Protein AF-A0A087TCH3-F1 (afdb_monomer_lite)

Sequence (150 aa):
MQTAWNYMNDSLRTEVFVRYDPETIACGCIYLSARLLQIPLPNKPAWYLVFGVAEQDIHEISHIILSLYTRRKPDPEKLEKIVEELRKTHQEAKLKAKGISAINNLTSLSPASQPCSPSNGTKASPTDSKKEKSDIKHNNISPKFKELNH

Organism: Stegodyphus mimosarum (NCBI:txid407821)

Secondary structure (DSSP, 8-state):
-HHHHHHHHHHTTSSGGGTS-HHHHHHHHHHHHHHHTTPPPPBTTBGGGGGT--HHHHHHHHHHHHHHHHSPPP-HHHHHHHHHHHHHHHHHHHHHTTT---------------------------------------------------

InterPro domains:
  I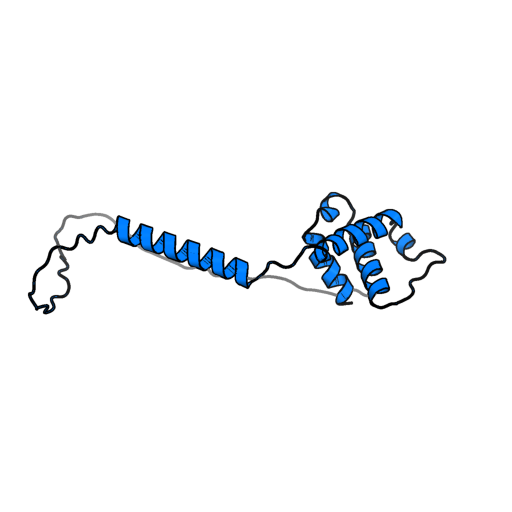PR004367 Cyclin, C-terminal domain [PF02984] (6-86)
  IPR013763 Cyclin-like domain [SM00385] (1-67)
  IPR036915 Cyclin-like superfamily [SSF47954] (1-81)
  IPR043198 Cyclin/Cyclin-like subunit Ssn8 [PTHR10026] (1-134)

Foldseek 3Di:
DVQLVVLVVLLVVDCCVVPDDVLLLSLLSVVLVCVVVVPDADVVVGPSVVVVYDPVSSVVSNVRSVVVVVDDDDDVVVVVVVVVVVVVVVVVVVVVVVDPDDDDDDDDDDDDDDDDDDDDDDDDDDDDDDDDDDDDDDDDDDDDDDDDDD

pLDDT: mean 75.53, std 26.3, range [28.72, 98.5]

Radius of gyration: 34.58 Å; chains: 1; bounding box: 70×75×76 Å

Structure (mmCIF, N/CA/C/O backbone):
data_AF-A0A087TCH3-F1
#
_entry.id   AF-A0A087TCH3-F1
#
loop_
_atom_site.group_PDB
_atom_site.id
_atom_site.type_symbol
_atom_site.label_atom_id
_atom_site.label_alt_id
_atom_site.label_comp_id
_atom_site.label_asym_id
_atom_site.label_entity_id
_atom_site.label_seq_id
_atom_site.pdbx_PDB_ins_code
_atom_site.Cartn_x
_atom_site.Cartn_y
_atom_site.Cartn_z
_atom_site.occupancy
_atom_site.B_iso_or_equiv
_atom_site.auth_seq_id
_atom_site.auth_comp_id
_atom_site.auth_asym_id
_atom_site.auth_atom_id
_atom_site.pdbx_PDB_model_num
ATOM 1 N N . MET A 1 1 ? 14.653 -3.847 4.586 1.00 60.28 1 MET A N 1
ATOM 2 C CA . MET A 1 1 ? 13.861 -5.086 4.415 1.00 60.28 1 MET A CA 1
ATOM 3 C C . MET A 1 1 ? 12.561 -5.071 5.213 1.00 60.28 1 MET A C 1
ATOM 5 O O . MET A 1 1 ? 11.521 -5.041 4.572 1.00 60.28 1 MET A O 1
ATOM 9 N N . GLN A 1 2 ? 12.579 -5.027 6.554 1.00 91.69 2 GLN A N 1
ATOM 10 C CA . GLN A 1 2 ? 11.370 -5.217 7.383 1.00 91.69 2 GLN A CA 1
ATOM 11 C C . GLN A 1 2 ? 10.139 -4.376 6.979 1.00 91.69 2 GLN A C 1
ATOM 13 O O . GLN A 1 2 ? 9.034 -4.902 6.939 1.00 91.69 2 GLN A O 1
ATOM 18 N N . THR A 1 3 ? 10.315 -3.099 6.625 1.00 94.44 3 THR A N 1
ATOM 19 C CA . THR A 1 3 ? 9.215 -2.199 6.227 1.00 94.44 3 THR A CA 1
ATOM 20 C C . THR A 1 3 ? 8.393 -2.722 5.042 1.00 94.44 3 THR A C 1
ATOM 22 O O . THR A 1 3 ? 7.167 -2.692 5.094 1.00 94.44 3 THR A O 1
ATOM 25 N N . ALA A 1 4 ? 9.050 -3.260 4.008 1.00 96.31 4 ALA A N 1
ATOM 26 C CA . ALA A 1 4 ? 8.364 -3.760 2.813 1.00 96.31 4 ALA A CA 1
ATOM 27 C C . ALA A 1 4 ? 7.561 -5.022 3.125 1.00 96.31 4 ALA A C 1
ATOM 29 O O . ALA A 1 4 ? 6.446 -5.185 2.639 1.00 96.31 4 ALA A O 1
ATOM 30 N N . TRP A 1 5 ? 8.099 -5.873 4.003 1.00 97.00 5 TRP A N 1
ATOM 31 C CA . TRP A 1 5 ? 7.380 -7.031 4.518 1.00 97.00 5 TRP A CA 1
ATOM 32 C C . TRP A 1 5 ? 6.151 -6.625 5.337 1.00 97.00 5 TRP A C 1
ATOM 34 O O . TRP A 1 5 ? 5.092 -7.223 5.193 1.00 97.00 5 TRP A O 1
ATOM 44 N N . ASN A 1 6 ? 6.248 -5.573 6.154 1.00 96.75 6 ASN A N 1
ATOM 45 C CA . ASN A 1 6 ? 5.105 -5.072 6.918 1.00 96.75 6 ASN A CA 1
ATOM 46 C C . ASN A 1 6 ? 3.977 -4.585 5.988 1.00 96.75 6 ASN A C 1
ATOM 48 O O . ASN A 1 6 ? 2.835 -4.996 6.177 1.00 96.75 6 ASN A O 1
ATOM 52 N N . TYR A 1 7 ? 4.292 -3.814 4.939 1.00 97.81 7 TYR A N 1
ATOM 53 C CA . TYR A 1 7 ? 3.295 -3.413 3.936 1.00 97.81 7 TYR A CA 1
ATOM 54 C C . TYR A 1 7 ? 2.727 -4.596 3.133 1.00 97.81 7 TYR A C 1
ATOM 56 O O . TYR A 1 7 ? 1.540 -4.590 2.817 1.00 97.81 7 TYR A O 1
ATOM 64 N N . MET A 1 8 ? 3.525 -5.638 2.875 1.00 98.12 8 MET A N 1
ATOM 65 C CA . MET A 1 8 ? 3.048 -6.887 2.264 1.00 98.12 8 MET A CA 1
ATOM 66 C C . MET A 1 8 ? 2.089 -7.664 3.187 1.00 98.12 8 MET A C 1
ATOM 68 O O . MET A 1 8 ? 1.153 -8.304 2.720 1.00 98.12 8 MET A O 1
ATOM 72 N N . ASN A 1 9 ? 2.264 -7.585 4.509 1.00 97.69 9 ASN A N 1
ATOM 73 C CA . ASN A 1 9 ? 1.300 -8.163 5.452 1.00 97.69 9 ASN A CA 1
ATOM 74 C C . ASN A 1 9 ? 0.007 -7.335 5.536 1.00 97.69 9 ASN A C 1
ATOM 76 O O . ASN A 1 9 ? -1.069 -7.891 5.747 1.00 97.69 9 ASN A O 1
ATOM 80 N N . ASP A 1 10 ? 0.089 -6.013 5.360 1.00 97.00 10 ASP A N 1
ATOM 81 C CA . ASP A 1 10 ? -1.093 -5.151 5.294 1.00 97.00 10 ASP A CA 1
ATOM 82 C C . ASP A 1 10 ? -1.877 -5.318 3.988 1.00 97.00 10 ASP A C 1
ATOM 84 O O . ASP A 1 10 ? -3.106 -5.275 4.017 1.00 97.00 10 ASP A O 1
ATOM 88 N N . SER A 1 11 ? -1.213 -5.561 2.854 1.00 97.69 11 SER A N 1
ATOM 89 C CA . SER A 1 11 ? -1.889 -5.751 1.564 1.00 97.69 11 SER A CA 1
ATOM 90 C C . SER A 1 11 ? -2.825 -6.970 1.559 1.00 97.69 11 SER A C 1
ATOM 92 O O . SER A 1 11 ? -3.879 -6.916 0.923 1.00 97.69 11 SER A O 1
ATOM 94 N N . LEU A 1 12 ? -2.543 -8.003 2.368 1.00 97.06 12 LEU A N 1
ATOM 95 C CA . LEU A 1 12 ? -3.432 -9.154 2.623 1.00 97.06 12 LEU A CA 1
ATOM 96 C C . LEU A 1 12 ? -4.785 -8.767 3.252 1.00 97.06 12 LEU A C 1
ATOM 98 O O . LEU A 1 12 ? -5.719 -9.565 3.261 1.00 97.06 12 LEU A O 1
ATOM 102 N N . ARG A 1 13 ? -4.908 -7.553 3.801 1.00 96.50 13 ARG A N 1
ATOM 103 C CA . ARG A 1 13 ? -6.135 -7.016 4.417 1.00 96.50 13 ARG A CA 1
ATOM 104 C C . ARG A 1 13 ? -6.976 -6.206 3.420 1.00 96.50 13 ARG A C 1
ATOM 106 O O . ARG A 1 13 ? -7.872 -5.469 3.835 1.00 96.50 13 ARG A O 1
ATOM 113 N N . THR A 1 14 ? -6.656 -6.307 2.130 1.00 96.62 14 THR A N 1
ATOM 114 C CA . THR A 1 14 ? -7.237 -5.544 1.017 1.00 96.62 14 THR A CA 1
ATOM 115 C C . THR A 1 14 ? -7.510 -6.462 -0.179 1.00 96.62 14 THR A C 1
ATOM 117 O O . THR A 1 14 ? -7.165 -7.640 -0.163 1.00 96.62 14 THR A O 1
ATOM 120 N N . GLU A 1 15 ? -8.110 -5.924 -1.238 1.00 97.06 15 GLU A N 1
ATOM 121 C CA . GLU A 1 15 ? -8.430 -6.660 -2.468 1.00 97.06 15 GLU A CA 1
ATOM 122 C C . GLU A 1 15 ? -7.293 -6.710 -3.511 1.00 97.06 15 GLU A C 1
ATOM 124 O O . GLU A 1 15 ? -7.501 -7.223 -4.608 1.00 97.06 15 GLU A O 1
ATOM 129 N N . VAL A 1 16 ? -6.083 -6.205 -3.224 1.00 98.06 16 VAL A N 1
ATOM 130 C CA . VAL A 1 16 ? -5.037 -6.113 -4.268 1.00 98.06 16 VAL A CA 1
ATOM 131 C C . VAL A 1 16 ? -4.634 -7.476 -4.843 1.00 98.06 16 VAL A C 1
ATOM 133 O O . VAL A 1 16 ? -4.404 -7.575 -6.042 1.00 98.06 16 VAL A O 1
ATOM 136 N N . PHE A 1 17 ? -4.658 -8.541 -4.034 1.00 98.00 17 PHE A N 1
ATOM 137 C CA . PHE A 1 17 ? -4.358 -9.916 -4.467 1.00 98.00 17 PHE A CA 1
ATOM 138 C C . PHE A 1 17 ? -5.401 -10.546 -5.406 1.00 98.00 17 PHE A C 1
ATOM 140 O O . PHE A 1 17 ? -5.141 -11.616 -5.947 1.00 98.00 17 PHE A O 1
ATOM 147 N N . VAL A 1 18 ? -6.566 -9.917 -5.612 1.00 97.75 18 VAL A N 1
ATOM 148 C CA . VAL A 1 18 ? -7.541 -10.337 -6.642 1.00 97.75 18 VAL A CA 1
ATOM 149 C C . VAL A 1 18 ? -7.582 -9.387 -7.844 1.00 97.75 18 VAL A C 1
ATOM 151 O O . VAL A 1 18 ? -8.382 -9.592 -8.754 1.00 97.75 18 VAL A O 1
ATOM 154 N N . ARG A 1 19 ? -6.737 -8.345 -7.853 1.00 97.50 19 ARG A N 1
ATOM 155 C CA . ARG A 1 19 ? -6.699 -7.295 -8.886 1.00 97.50 19 ARG A CA 1
ATOM 156 C C . ARG A 1 19 ? -5.346 -7.145 -9.586 1.00 97.50 19 ARG A C 1
ATOM 158 O O . ARG A 1 19 ? -5.327 -6.626 -10.696 1.00 97.50 19 ARG A O 1
ATOM 165 N N . TYR A 1 20 ? -4.250 -7.562 -8.952 1.00 98.31 20 TYR A N 1
ATOM 166 C CA . TYR A 1 20 ? -2.884 -7.329 -9.421 1.00 98.31 20 TYR A CA 1
ATOM 167 C C . TYR A 1 20 ? -1.998 -8.562 -9.237 1.00 98.31 20 TYR A C 1
ATOM 169 O O . TYR A 1 20 ? -2.147 -9.306 -8.266 1.00 98.31 20 TYR A O 1
ATOM 177 N N . ASP A 1 21 ? -1.025 -8.716 -10.133 1.00 98.12 21 ASP A N 1
ATOM 178 C CA . ASP A 1 21 ? 0.016 -9.740 -10.042 1.00 98.12 21 ASP A CA 1
ATOM 179 C C . ASP A 1 21 ? 0.935 -9.529 -8.817 1.00 98.12 21 ASP A C 1
ATOM 181 O O . ASP A 1 21 ? 1.139 -8.388 -8.369 1.00 98.12 21 ASP A O 1
ATOM 185 N N . PRO A 1 22 ? 1.513 -10.602 -8.242 1.00 97.88 22 PRO A N 1
ATOM 186 C CA . PRO A 1 22 ? 2.316 -10.512 -7.022 1.00 97.88 22 PRO A CA 1
ATOM 187 C C . PRO A 1 22 ? 3.571 -9.638 -7.179 1.00 97.88 22 PRO A C 1
ATOM 189 O O . PRO A 1 22 ? 3.976 -8.980 -6.218 1.00 97.88 22 PRO A O 1
ATOM 192 N N . GLU A 1 23 ? 4.155 -9.559 -8.376 1.00 98.00 23 GLU A N 1
ATOM 193 C CA . GLU A 1 23 ? 5.263 -8.664 -8.725 1.00 98.00 23 GLU A CA 1
ATOM 194 C C . GLU A 1 23 ? 4.858 -7.189 -8.576 1.00 98.00 23 GLU A C 1
ATOM 196 O O . GLU A 1 23 ? 5.598 -6.386 -7.998 1.00 98.00 23 GLU A O 1
ATOM 201 N N . THR A 1 24 ? 3.652 -6.838 -9.024 1.00 98.50 24 THR A N 1
ATOM 202 C CA . THR A 1 24 ? 3.068 -5.491 -8.927 1.00 98.50 24 THR A CA 1
ATOM 203 C C . THR A 1 24 ? 2.795 -5.114 -7.468 1.00 98.50 24 THR A C 1
ATOM 205 O O . THR A 1 24 ? 3.150 -4.015 -7.027 1.00 98.50 24 THR A O 1
ATOM 208 N N . ILE A 1 25 ? 2.277 -6.054 -6.669 1.00 98.50 25 ILE A N 1
ATOM 209 C CA . ILE A 1 25 ? 2.064 -5.884 -5.219 1.00 98.50 25 ILE A CA 1
ATOM 210 C C . ILE A 1 25 ? 3.398 -5.707 -4.482 1.00 98.50 25 ILE A C 1
ATOM 212 O O . ILE A 1 25 ? 3.531 -4.810 -3.640 1.00 98.50 25 ILE A O 1
ATOM 216 N N . ALA A 1 26 ? 4.417 -6.500 -4.825 1.00 98.06 26 ALA A N 1
ATOM 217 C CA . ALA A 1 26 ? 5.765 -6.348 -4.286 1.00 98.06 26 ALA A CA 1
ATOM 218 C C . ALA A 1 26 ? 6.363 -4.979 -4.641 1.00 98.06 26 ALA A C 1
ATOM 220 O O . ALA A 1 26 ? 6.932 -4.318 -3.766 1.00 98.06 26 ALA A O 1
ATOM 221 N N . CYS A 1 27 ? 6.164 -4.502 -5.873 1.00 98.19 27 CYS A N 1
ATOM 222 C CA . CYS A 1 27 ? 6.617 -3.179 -6.290 1.00 98.19 27 CYS A CA 1
ATOM 223 C C . CYS A 1 27 ? 5.948 -2.048 -5.490 1.00 98.19 27 CYS A C 1
ATOM 225 O O . CYS A 1 27 ? 6.647 -1.140 -5.036 1.00 98.19 27 CYS A O 1
ATOM 227 N N . GLY A 1 28 ? 4.640 -2.131 -5.218 1.00 98.19 28 GLY A N 1
ATOM 228 C CA . GLY A 1 28 ? 3.937 -1.206 -4.315 1.00 98.19 28 GLY A CA 1
ATOM 229 C C . GLY A 1 28 ? 4.530 -1.178 -2.898 1.00 98.19 28 GLY A C 1
ATOM 230 O O . GLY A 1 28 ? 4.811 -0.112 -2.346 1.00 98.19 28 GLY A O 1
ATOM 231 N N . CYS A 1 29 ? 4.818 -2.348 -2.322 1.00 98.25 29 CYS A N 1
ATOM 232 C CA . CYS A 1 29 ? 5.396 -2.463 -0.976 1.00 98.25 29 CYS A CA 1
ATOM 233 C C . CYS A 1 29 ? 6.839 -1.922 -0.893 1.00 98.25 29 CYS A C 1
ATOM 235 O O . CYS A 1 29 ? 7.223 -1.294 0.104 1.00 98.25 29 CYS A O 1
ATOM 237 N N . ILE A 1 30 ? 7.641 -2.133 -1.944 1.00 97.56 30 ILE A N 1
ATOM 238 C CA . ILE A 1 30 ? 8.990 -1.564 -2.091 1.00 97.56 30 ILE A CA 1
ATOM 239 C C . ILE A 1 30 ? 8.911 -0.040 -2.236 1.00 97.56 30 ILE A C 1
ATOM 241 O O . ILE A 1 30 ? 9.642 0.670 -1.543 1.00 97.56 30 ILE A O 1
ATOM 245 N N . TYR A 1 31 ? 7.999 0.469 -3.069 1.00 97.69 31 TYR A N 1
ATOM 246 C CA . TYR A 1 31 ? 7.794 1.901 -3.291 1.00 97.69 31 TYR A CA 1
ATOM 247 C C . TYR A 1 31 ? 7.432 2.636 -1.995 1.00 97.69 31 TYR A C 1
ATOM 249 O O . TYR A 1 31 ? 8.121 3.586 -1.619 1.00 97.69 31 TYR A O 1
ATOM 257 N N . LEU A 1 32 ? 6.421 2.154 -1.260 1.00 97.25 32 LEU A N 1
ATOM 258 C CA . LEU A 1 32 ? 6.041 2.697 0.050 1.00 97.25 32 LEU A CA 1
ATOM 259 C C . LEU A 1 32 ? 7.218 2.718 1.030 1.00 97.25 32 LEU A C 1
ATOM 261 O O . LEU A 1 32 ? 7.452 3.715 1.711 1.00 97.25 32 LEU A O 1
ATOM 265 N N . SER A 1 33 ? 7.994 1.634 1.073 1.00 97.88 33 SER A N 1
ATOM 266 C CA . SER A 1 33 ? 9.159 1.528 1.956 1.00 97.88 33 SER A CA 1
ATOM 267 C C . SER A 1 33 ? 10.258 2.516 1.592 1.00 97.88 33 SER A C 1
ATOM 269 O O . SER A 1 33 ? 10.830 3.144 2.479 1.00 97.88 33 SER A O 1
ATOM 271 N N . ALA A 1 34 ? 10.547 2.679 0.301 1.00 96.88 34 ALA A N 1
ATOM 272 C CA . ALA A 1 34 ? 11.535 3.634 -0.178 1.00 96.88 34 ALA A CA 1
ATOM 273 C C . ALA A 1 34 ? 11.104 5.081 0.099 1.00 96.88 34 ALA A C 1
ATOM 275 O O . ALA A 1 34 ? 11.928 5.886 0.525 1.00 96.88 34 ALA A O 1
ATOM 276 N N . ARG A 1 35 ? 9.810 5.401 -0.048 1.00 95.62 35 ARG A N 1
ATOM 277 C CA . ARG A 1 35 ? 9.247 6.707 0.332 1.00 95.62 35 ARG A CA 1
ATOM 278 C C . ARG A 1 35 ? 9.352 6.961 1.838 1.00 95.62 35 ARG A C 1
ATOM 280 O O . ARG A 1 35 ? 9.843 8.018 2.221 1.00 95.62 35 ARG A O 1
ATOM 287 N N . LEU A 1 36 ? 8.972 5.998 2.683 1.00 95.44 36 LEU A N 1
ATOM 288 C CA . LEU A 1 36 ? 9.057 6.132 4.145 1.00 95.44 36 LEU A CA 1
ATOM 289 C C . LEU A 1 36 ? 10.506 6.299 4.634 1.00 95.44 36 LEU A C 1
ATOM 291 O O . LEU A 1 36 ? 10.769 7.101 5.524 1.00 95.44 36 LEU A O 1
ATOM 295 N N . LEU A 1 37 ? 11.441 5.550 4.045 1.00 95.56 37 LEU A N 1
ATOM 296 C CA . LEU A 1 37 ? 12.867 5.576 4.390 1.00 95.56 37 LEU A CA 1
ATOM 297 C C . LEU A 1 37 ? 13.659 6.666 3.642 1.00 95.56 37 LEU A C 1
ATOM 299 O O . LEU A 1 37 ? 14.869 6.755 3.821 1.00 95.56 37 LEU A O 1
ATOM 303 N N . GLN A 1 38 ? 12.996 7.469 2.800 1.00 96.19 38 GLN A N 1
ATOM 304 C CA . GLN A 1 38 ? 13.594 8.505 1.943 1.00 96.19 38 GLN A CA 1
ATOM 305 C C . GLN A 1 38 ? 14.740 8.001 1.040 1.00 96.19 38 GLN A C 1
ATOM 307 O O . GLN A 1 38 ? 15.671 8.735 0.715 1.00 96.19 38 GLN A O 1
ATOM 312 N N . ILE A 1 39 ? 14.662 6.743 0.598 1.00 95.44 39 ILE A N 1
ATOM 313 C CA . ILE A 1 39 ? 15.646 6.128 -0.299 1.00 95.44 39 ILE A CA 1
ATOM 314 C C . ILE A 1 39 ? 15.262 6.452 -1.754 1.00 95.44 39 ILE A C 1
ATOM 316 O O . ILE A 1 39 ? 14.183 6.046 -2.200 1.00 95.44 39 ILE A O 1
ATOM 320 N N . PRO A 1 40 ? 16.111 7.152 -2.530 1.00 94.38 40 PRO A N 1
ATOM 321 C CA . PRO A 1 40 ? 15.852 7.390 -3.944 1.00 94.38 40 PRO A CA 1
ATOM 322 C C . PRO A 1 40 ? 16.042 6.093 -4.741 1.00 94.38 40 PRO A C 1
ATOM 324 O O . PRO A 1 40 ? 17.122 5.505 -4.745 1.00 94.38 40 PRO A O 1
ATOM 327 N N . LEU A 1 41 ? 14.993 5.652 -5.437 1.00 94.12 41 LEU A N 1
ATOM 328 C CA . LEU A 1 41 ? 15.063 4.513 -6.356 1.00 94.12 41 LEU A CA 1
ATOM 329 C C . LEU A 1 41 ? 15.461 4.976 -7.775 1.00 94.12 41 LEU A C 1
ATOM 331 O O . LEU A 1 41 ? 15.128 6.103 -8.155 1.00 94.12 41 LEU A O 1
ATOM 335 N N . PRO A 1 42 ? 16.141 4.132 -8.579 1.00 95.38 42 PRO A N 1
ATOM 336 C CA . PRO A 1 42 ? 16.517 4.468 -9.954 1.00 95.38 42 PRO A CA 1
ATOM 337 C C . PRO A 1 42 ? 15.316 4.859 -10.826 1.00 95.38 42 PRO A C 1
ATOM 339 O O . PRO A 1 42 ? 14.301 4.163 -10.843 1.00 95.38 42 PRO A O 1
ATOM 342 N N . ASN A 1 43 ? 15.448 5.961 -11.572 1.00 91.06 43 ASN A N 1
ATOM 343 C CA . ASN A 1 43 ? 14.376 6.507 -12.419 1.00 91.06 43 ASN A CA 1
ATOM 344 C C . ASN A 1 43 ? 14.747 6.613 -13.917 1.00 91.06 43 ASN A C 1
ATOM 346 O O . ASN A 1 43 ? 13.982 7.150 -14.713 1.00 91.06 43 ASN A O 1
ATOM 350 N N . LYS A 1 44 ? 15.943 6.158 -14.320 1.00 92.19 44 LYS A N 1
ATOM 351 C CA . LYS A 1 44 ? 16.416 6.168 -15.720 1.00 92.19 44 LYS A CA 1
ATOM 352 C C . LYS A 1 44 ? 17.300 4.938 -16.020 1.00 92.19 44 LYS A C 1
ATOM 354 O O . LYS A 1 44 ? 18.501 5.012 -15.768 1.00 92.19 44 LYS A O 1
ATOM 359 N N . PRO A 1 45 ? 16.742 3.835 -16.560 1.00 91.19 45 PRO A N 1
ATOM 360 C CA . PRO A 1 45 ? 15.306 3.543 -16.661 1.00 91.19 45 PRO A CA 1
ATOM 361 C C . PRO A 1 45 ? 14.661 3.423 -15.271 1.00 91.19 45 PRO A C 1
ATOM 363 O O . PRO A 1 45 ? 15.357 3.270 -14.264 1.00 91.19 45 PRO A O 1
ATOM 366 N N . ALA A 1 46 ? 13.334 3.526 -15.199 1.00 96.00 46 ALA A N 1
ATOM 367 C CA . ALA A 1 46 ? 12.628 3.369 -13.935 1.00 96.00 46 ALA A CA 1
ATOM 368 C C . ALA A 1 46 ? 12.750 1.930 -13.411 1.00 96.00 46 ALA A C 1
ATOM 370 O O . ALA A 1 46 ? 12.547 0.967 -14.150 1.00 96.00 46 ALA A O 1
ATOM 371 N N . TRP A 1 47 ? 13.104 1.790 -12.132 1.00 96.81 47 TRP A N 1
ATOM 372 C CA . TRP A 1 47 ? 13.482 0.512 -11.517 1.00 96.81 47 TRP A CA 1
ATOM 373 C C . TRP A 1 47 ? 12.414 -0.586 -11.635 1.00 96.81 47 TRP A C 1
ATOM 375 O O . TRP A 1 47 ? 12.766 -1.757 -11.726 1.00 96.81 47 TRP A O 1
ATOM 385 N N . TYR A 1 48 ? 11.128 -0.226 -11.652 1.00 96.50 48 TYR A N 1
ATOM 386 C CA . TYR A 1 48 ? 10.014 -1.176 -11.716 1.00 96.50 48 TYR A CA 1
ATOM 387 C C . TYR A 1 48 ? 9.831 -1.818 -13.100 1.00 96.50 48 TYR A C 1
ATOM 389 O O . TYR A 1 48 ? 9.190 -2.861 -13.213 1.00 96.50 48 TYR A O 1
ATOM 397 N N . LEU A 1 49 ? 10.430 -1.247 -14.153 1.00 96.31 49 LEU A N 1
ATOM 398 C CA . LEU A 1 49 ? 10.295 -1.751 -15.523 1.00 96.31 49 LEU A CA 1
ATOM 399 C C . LEU A 1 49 ? 10.906 -3.148 -15.703 1.00 96.31 49 LEU A C 1
ATOM 401 O O . LEU A 1 49 ? 10.452 -3.893 -16.565 1.00 96.31 49 LEU A O 1
ATOM 405 N N . VAL A 1 50 ? 11.880 -3.539 -14.869 1.00 95.69 50 VAL A N 1
ATOM 406 C CA . VAL A 1 50 ? 12.459 -4.899 -14.897 1.00 95.69 50 VAL A CA 1
ATOM 407 C C . VAL A 1 50 ? 11.465 -5.980 -14.457 1.00 95.69 50 VAL A C 1
ATOM 409 O O . VAL A 1 50 ? 11.675 -7.150 -14.753 1.00 95.69 50 VAL A O 1
ATOM 412 N N . PHE A 1 51 ? 10.386 -5.586 -13.774 1.00 95.88 51 PHE A N 1
ATOM 413 C CA . PHE A 1 51 ? 9.291 -6.457 -13.346 1.00 95.88 51 PHE A CA 1
ATOM 414 C C . PHE A 1 51 ? 8.062 -6.355 -14.269 1.00 95.88 51 PHE A C 1
ATOM 416 O O . PHE A 1 51 ? 7.051 -6.990 -13.998 1.00 95.88 51 PHE A O 1
ATOM 423 N N . GLY A 1 52 ? 8.114 -5.542 -15.334 1.00 96.81 52 GLY A N 1
ATOM 424 C CA . GLY A 1 52 ? 6.978 -5.317 -16.241 1.00 96.81 52 GLY A CA 1
ATOM 425 C C . GLY A 1 52 ? 5.822 -4.498 -15.647 1.00 96.81 52 GLY A C 1
ATOM 426 O O . GLY A 1 52 ? 4.755 -4.429 -16.249 1.00 96.81 52 GLY A O 1
ATOM 427 N N . VAL A 1 53 ? 6.021 -3.872 -14.483 1.00 97.69 53 VAL A N 1
ATOM 428 C CA . VAL A 1 53 ? 4.962 -3.205 -13.708 1.00 97.69 53 VAL A CA 1
ATOM 429 C C . VAL A 1 53 ? 4.744 -1.760 -14.173 1.00 97.69 53 VAL A C 1
ATOM 431 O O . VAL A 1 53 ? 5.706 -1.036 -14.435 1.00 97.69 53 VAL A O 1
ATOM 434 N N . ALA A 1 54 ? 3.488 -1.302 -14.226 1.00 97.25 54 ALA A N 1
ATOM 435 C CA . ALA A 1 54 ? 3.154 0.094 -14.508 1.00 97.25 54 ALA A CA 1
ATOM 436 C C . ALA A 1 54 ? 3.199 0.976 -13.244 1.00 97.25 54 ALA A C 1
ATOM 438 O O . ALA A 1 54 ? 2.757 0.584 -12.164 1.00 97.25 54 ALA A O 1
ATOM 439 N N . GLU A 1 55 ? 3.674 2.219 -13.381 1.00 96.88 55 GLU A N 1
ATOM 440 C CA . GLU A 1 55 ? 3.771 3.173 -12.260 1.00 96.88 55 GLU A CA 1
ATOM 441 C C . GLU A 1 55 ? 2.405 3.482 -11.622 1.00 96.88 55 GLU A C 1
ATOM 443 O O . GLU A 1 55 ? 2.303 3.651 -10.407 1.00 96.88 55 GLU A O 1
ATOM 448 N N . GLN A 1 56 ? 1.343 3.504 -12.434 1.00 98.31 56 GLN A N 1
ATOM 449 C CA . GLN A 1 56 ? -0.016 3.754 -11.961 1.00 98.31 56 GLN A CA 1
ATOM 450 C C . GLN A 1 56 ? -0.486 2.681 -10.969 1.00 98.31 56 GLN A C 1
ATOM 452 O O . GLN A 1 56 ? -1.076 3.026 -9.948 1.00 98.31 56 GLN A O 1
ATOM 457 N N . ASP A 1 57 ? -0.173 1.406 -11.213 1.00 98.38 57 ASP A N 1
ATOM 458 C CA . ASP A 1 57 ? -0.569 0.305 -10.328 1.00 98.38 57 ASP A CA 1
ATOM 459 C C . ASP A 1 57 ? 0.224 0.330 -9.016 1.00 98.38 57 ASP A C 1
ATOM 461 O O . ASP A 1 57 ? -0.336 0.118 -7.940 1.00 98.38 57 ASP A O 1
ATOM 465 N N . ILE A 1 58 ? 1.513 0.692 -9.077 1.00 98.38 58 ILE A N 1
ATOM 466 C CA . ILE A 1 58 ? 2.351 0.931 -7.890 1.00 98.38 58 ILE A CA 1
ATOM 467 C C . ILE A 1 58 ? 1.735 2.029 -7.021 1.00 98.38 58 ILE A C 1
ATOM 469 O O . ILE A 1 58 ? 1.655 1.876 -5.797 1.00 98.38 58 ILE A O 1
ATOM 473 N N . HIS A 1 59 ? 1.286 3.128 -7.631 1.00 98.25 59 HIS A N 1
ATOM 474 C CA . HIS A 1 59 ? 0.613 4.210 -6.920 1.00 98.25 59 HIS A CA 1
ATOM 475 C C . HIS A 1 59 ? -0.751 3.780 -6.366 1.00 98.25 59 HIS A C 1
ATOM 477 O O . HIS A 1 59 ? -1.032 4.082 -5.207 1.00 98.25 59 HIS A O 1
ATOM 483 N N . GLU A 1 60 ? -1.570 3.051 -7.120 1.00 98.50 60 GLU A N 1
ATOM 484 C CA . GLU A 1 60 ? -2.885 2.577 -6.670 1.00 98.50 60 GLU A CA 1
ATOM 485 C C . GLU A 1 60 ? -2.760 1.626 -5.467 1.00 98.50 60 GLU A C 1
ATOM 487 O O . GLU A 1 60 ? -3.344 1.874 -4.410 1.00 98.50 60 GLU A O 1
ATOM 492 N N . ILE A 1 61 ? -1.893 0.611 -5.553 1.00 98.50 61 ILE A N 1
ATOM 493 C CA . ILE A 1 61 ? -1.587 -0.309 -4.443 1.00 98.50 61 ILE A CA 1
ATOM 494 C C . ILE A 1 61 ? -1.055 0.458 -3.226 1.00 98.50 61 ILE A C 1
ATOM 496 O O . ILE A 1 61 ? -1.448 0.172 -2.092 1.00 98.50 61 ILE A O 1
ATOM 500 N N . SER A 1 62 ? -0.205 1.467 -3.445 1.00 98.12 62 SER A N 1
ATOM 501 C CA . SER A 1 62 ? 0.306 2.321 -2.367 1.00 98.12 62 SER A CA 1
ATOM 502 C C . SER A 1 62 ? -0.819 3.066 -1.639 1.00 98.12 62 SER A C 1
ATOM 504 O O . SER A 1 62 ? -0.836 3.086 -0.407 1.00 98.12 62 SER A O 1
ATOM 506 N N . HIS A 1 63 ? -1.785 3.637 -2.367 1.00 97.88 63 HIS A N 1
ATOM 507 C CA . HIS A 1 63 ? -2.944 4.311 -1.772 1.00 97.88 63 HIS A CA 1
ATOM 508 C C . HIS A 1 63 ? -3.870 3.329 -1.045 1.00 97.88 63 HIS A C 1
ATOM 510 O O . HIS A 1 63 ? -4.301 3.620 0.073 1.00 97.88 63 HIS A O 1
ATOM 516 N N . ILE A 1 64 ? -4.130 2.152 -1.623 1.00 97.81 64 ILE A N 1
ATOM 517 C CA . ILE A 1 64 ? -4.962 1.108 -1.010 1.00 97.81 64 ILE A CA 1
ATOM 518 C C . ILE A 1 64 ? -4.366 0.660 0.334 1.00 97.81 64 ILE A C 1
ATOM 520 O O . ILE A 1 64 ? -5.080 0.644 1.338 1.00 97.81 64 ILE A O 1
ATOM 524 N N . ILE A 1 65 ? -3.060 0.384 0.400 1.00 97.56 65 ILE A N 1
ATOM 525 C CA . ILE A 1 65 ? -2.380 0.012 1.653 1.00 97.56 65 ILE A CA 1
ATOM 526 C C . ILE A 1 65 ? 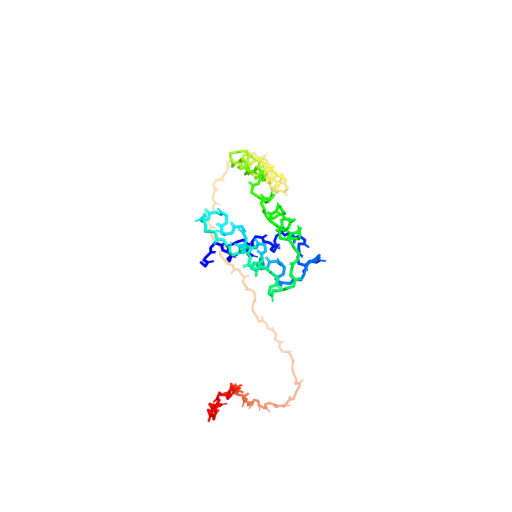-2.417 1.173 2.661 1.00 97.56 65 ILE A C 1
ATOM 528 O O . ILE A 1 65 ? -2.777 0.967 3.820 1.00 97.56 65 ILE A O 1
ATOM 532 N N . LEU A 1 66 ? -2.118 2.409 2.240 1.00 96.56 66 LEU A N 1
ATOM 533 C CA . LEU A 1 66 ? -2.165 3.582 3.126 1.00 96.56 66 LEU A CA 1
ATOM 534 C C . LEU A 1 66 ? -3.581 3.890 3.647 1.00 96.56 66 LEU A C 1
ATOM 536 O O . LEU A 1 66 ? -3.719 4.392 4.764 1.00 96.56 66 LEU A O 1
ATOM 540 N N . SER A 1 67 ? -4.640 3.526 2.918 1.00 95.62 67 SER A N 1
ATOM 541 C CA . SER A 1 67 ? -6.029 3.683 3.378 1.00 95.62 67 SER A CA 1
ATOM 542 C C . SER A 1 67 ? -6.340 2.886 4.655 1.00 95.62 67 SER A C 1
ATOM 544 O O . SER A 1 67 ? -7.181 3.292 5.456 1.00 95.62 67 SER A O 1
ATOM 546 N N . LEU A 1 68 ? -5.610 1.796 4.926 1.00 93.69 68 LEU A N 1
ATOM 547 C CA . LEU A 1 68 ? -5.744 1.043 6.178 1.00 93.69 68 LEU A CA 1
ATOM 548 C C . LEU A 1 68 ? -5.334 1.872 7.404 1.00 93.69 68 LEU A C 1
ATOM 550 O O . LEU A 1 68 ? -5.869 1.653 8.492 1.00 93.69 68 LEU A O 1
ATOM 554 N N . TYR A 1 69 ? -4.424 2.831 7.219 1.00 91.50 69 TYR A N 1
ATOM 555 C CA . TYR A 1 69 ? -3.865 3.684 8.267 1.00 91.50 69 TYR A CA 1
ATOM 556 C C . TYR A 1 69 ? -4.707 4.940 8.542 1.00 91.50 69 TYR A C 1
ATOM 558 O O . TYR A 1 69 ? -4.573 5.534 9.611 1.00 91.50 69 TYR A O 1
ATOM 566 N N . THR A 1 70 ? -5.611 5.330 7.634 1.00 88.50 70 THR A N 1
ATOM 567 C CA . THR A 1 70 ? -6.560 6.439 7.865 1.00 88.50 70 THR A CA 1
ATOM 568 C C . THR A 1 70 ? -7.782 6.010 8.686 1.00 88.50 70 THR A C 1
ATOM 570 O O . THR A 1 70 ? -8.541 6.852 9.176 1.00 88.50 70 THR A O 1
ATOM 573 N N . ARG A 1 71 ? -7.973 4.698 8.891 1.00 82.19 71 ARG A N 1
ATOM 574 C CA . ARG A 1 71 ? -9.036 4.143 9.736 1.00 82.19 71 ARG A CA 1
ATOM 575 C C . ARG A 1 71 ? -8.844 4.605 11.183 1.00 82.19 71 ARG A C 1
ATOM 577 O O . ARG A 1 71 ? -7.832 4.304 11.812 1.00 82.19 71 ARG A O 1
ATOM 584 N N . ARG A 1 72 ? -9.847 5.298 11.737 1.00 77.00 72 ARG A N 1
ATOM 585 C CA . ARG A 1 72 ? -9.842 5.703 13.153 1.00 77.00 72 ARG A CA 1
ATOM 586 C C . ARG A 1 72 ? -9.659 4.477 14.048 1.00 77.00 72 ARG A C 1
ATOM 588 O O . ARG A 1 72 ? -10.383 3.491 13.901 1.00 77.00 72 ARG A O 1
ATOM 595 N N . LYS A 1 73 ? -8.724 4.562 14.997 1.00 77.94 73 LYS A N 1
ATOM 596 C CA . LYS A 1 73 ? -8.601 3.571 16.072 1.00 77.94 73 LYS A CA 1
ATOM 597 C C . LYS A 1 73 ? -9.910 3.559 16.881 1.00 77.94 73 LYS A C 1
ATOM 599 O O . LYS A 1 73 ? -10.431 4.644 17.153 1.00 77.94 73 LYS A O 1
ATOM 604 N N . PRO A 1 74 ? -10.455 2.384 17.245 1.00 80.31 74 PRO A N 1
ATOM 605 C CA . PRO A 1 74 ? -11.573 2.309 18.176 1.00 80.31 74 PRO A CA 1
ATOM 606 C C . PRO A 1 74 ? -11.217 3.001 19.493 1.00 80.31 74 PRO A C 1
ATOM 608 O O . PRO A 1 74 ? -10.102 2.850 19.988 1.00 80.31 74 PRO A O 1
ATOM 611 N N . ASP A 1 75 ? -12.170 3.745 20.041 1.00 87.56 75 ASP A N 1
ATOM 612 C CA . ASP A 1 75 ? -12.076 4.325 21.379 1.00 87.56 75 ASP A CA 1
ATOM 613 C C . ASP A 1 75 ? -12.214 3.195 22.422 1.00 87.56 75 ASP A C 1
ATOM 615 O O . ASP A 1 75 ? -13.273 2.553 22.460 1.00 87.56 75 ASP A O 1
ATOM 619 N N . PRO A 1 76 ? -11.164 2.898 23.217 1.00 88.38 76 PRO A N 1
ATOM 620 C CA . PRO A 1 76 ? -11.176 1.775 24.145 1.00 88.38 76 PRO A CA 1
ATOM 621 C C . PRO A 1 76 ? -12.184 1.976 25.279 1.00 88.38 76 PRO A C 1
ATOM 623 O O . PRO A 1 76 ? -12.903 1.034 25.594 1.00 88.38 76 PRO A O 1
ATOM 626 N N . GLU A 1 77 ? -12.323 3.189 25.826 1.00 89.94 77 GLU A N 1
ATOM 627 C CA . GLU A 1 77 ? -13.236 3.467 26.946 1.00 89.94 77 GLU A CA 1
ATOM 628 C C . GLU A 1 77 ? -14.693 3.248 26.529 1.00 89.94 77 GLU A C 1
ATOM 630 O O . GLU A 1 77 ? -15.485 2.609 27.230 1.00 89.94 77 GLU A O 1
ATOM 635 N N . LYS A 1 78 ? -15.050 3.717 25.328 1.00 90.12 78 LYS A N 1
ATOM 636 C CA . LYS A 1 78 ? -16.373 3.471 24.747 1.00 90.12 78 LYS A CA 1
ATOM 637 C C . LYS A 1 78 ? -16.617 1.985 24.491 1.00 90.12 78 LYS A C 1
ATOM 639 O O . LYS A 1 78 ? -17.738 1.518 24.694 1.00 90.12 78 LYS A O 1
ATOM 644 N N . LEU A 1 79 ? -15.602 1.247 24.042 1.00 90.88 79 LEU A N 1
ATOM 645 C CA . LEU A 1 79 ? -15.719 -0.185 23.772 1.00 90.88 79 LEU A CA 1
ATOM 646 C C . LEU A 1 79 ? -15.880 -0.989 25.072 1.00 90.88 79 LEU A C 1
ATOM 648 O O . LEU A 1 79 ? -16.762 -1.843 25.151 1.00 90.88 79 LEU A O 1
ATOM 652 N N . GLU A 1 80 ? -15.103 -0.668 26.106 1.00 93.81 80 GLU A N 1
ATOM 653 C CA . GLU A 1 80 ? -15.217 -1.250 27.447 1.00 93.81 80 GLU A CA 1
ATOM 654 C C . GLU A 1 80 ? -16.589 -0.977 28.064 1.00 93.81 80 GLU A C 1
ATOM 656 O O . GLU A 1 80 ? -17.232 -1.909 28.542 1.00 93.81 80 GLU A O 1
ATOM 661 N N . LYS A 1 81 ? -17.104 0.255 27.964 1.00 95.38 81 LYS A N 1
ATOM 662 C CA . LYS A 1 81 ? -18.443 0.604 28.461 1.00 95.38 81 LYS A CA 1
ATOM 663 C C . LYS A 1 81 ? -19.555 -0.222 27.803 1.00 95.38 81 LYS A C 1
ATOM 665 O O . LYS A 1 81 ? -20.449 -0.700 28.499 1.00 95.38 81 LYS A O 1
ATOM 670 N N . ILE A 1 82 ? -19.483 -0.430 26.484 1.00 94.19 82 ILE A N 1
ATOM 671 C CA . ILE A 1 82 ? -20.425 -1.294 25.748 1.00 94.19 82 ILE A CA 1
ATOM 672 C C . ILE A 1 82 ? -20.307 -2.749 26.228 1.00 94.19 82 ILE A C 1
ATOM 674 O O . ILE A 1 82 ? -21.317 -3.420 26.438 1.00 94.19 82 ILE A O 1
ATOM 678 N N . VAL A 1 83 ? -19.085 -3.244 26.436 1.00 95.00 83 VAL A N 1
ATOM 679 C CA . VAL A 1 83 ? -18.839 -4.601 26.947 1.00 95.00 83 VAL A CA 1
ATOM 680 C C . VAL A 1 83 ? -19.383 -4.778 28.371 1.00 95.00 83 VAL A C 1
ATOM 682 O O . VAL A 1 83 ? -19.967 -5.821 28.668 1.00 95.00 83 VAL A O 1
ATOM 685 N N . GLU A 1 84 ? -19.250 -3.776 29.236 1.00 95.50 84 GLU A N 1
ATOM 686 C CA . GLU A 1 84 ? -19.765 -3.786 30.610 1.00 95.50 84 GLU A CA 1
ATOM 687 C C . GLU A 1 84 ? -21.303 -3.860 30.638 1.00 95.50 84 GLU A C 1
ATOM 689 O O . GLU A 1 84 ? -21.892 -4.683 31.343 1.00 95.50 84 GLU A O 1
ATOM 694 N N . GLU A 1 85 ? -21.969 -3.073 29.790 1.00 96.38 85 GLU A N 1
ATOM 695 C CA . GLU A 1 85 ? -23.429 -3.067 29.638 1.00 96.38 85 GLU A CA 1
ATOM 696 C C . GLU A 1 85 ? -23.965 -4.397 29.068 1.00 96.38 85 GLU A C 1
ATOM 698 O O . GLU A 1 85 ? -24.941 -4.960 29.583 1.00 96.38 85 GLU A O 1
ATOM 703 N N . LEU A 1 86 ? -23.279 -4.976 28.076 1.00 94.62 86 LEU A N 1
ATOM 704 C CA . LEU A 1 86 ? -23.588 -6.306 27.533 1.00 94.62 86 LEU A CA 1
ATOM 705 C C . LEU A 1 86 ? -23.366 -7.430 28.563 1.00 94.62 86 LEU A C 1
ATOM 707 O O . LEU A 1 86 ? -24.162 -8.369 28.642 1.00 94.62 86 LEU A O 1
ATOM 711 N N . ARG A 1 87 ? -22.324 -7.341 29.400 1.00 94.69 87 ARG A N 1
ATOM 712 C CA . ARG A 1 87 ? -22.100 -8.286 30.511 1.00 94.69 87 ARG A CA 1
ATOM 713 C C . ARG A 1 87 ? -23.204 -8.189 31.559 1.00 94.69 87 ARG A C 1
ATOM 715 O O . ARG A 1 87 ? -23.726 -9.225 31.969 1.00 94.69 87 ARG A O 1
ATOM 722 N N . LYS A 1 88 ? -23.579 -6.973 31.968 1.00 95.75 88 LYS A N 1
ATOM 723 C CA . LYS A 1 88 ? -24.639 -6.732 32.956 1.00 95.75 88 LYS A CA 1
ATOM 724 C C . LYS A 1 88 ? -25.980 -7.291 32.481 1.00 95.75 88 LYS A C 1
ATOM 726 O O . LYS A 1 88 ? -26.589 -8.096 33.181 1.00 95.75 88 LYS A O 1
ATOM 731 N N . THR A 1 89 ? -26.405 -6.937 31.270 1.00 93.88 89 THR A N 1
ATOM 732 C CA . THR A 1 89 ? -27.659 -7.436 30.677 1.00 93.88 89 THR A CA 1
ATOM 733 C C . THR A 1 89 ? -27.669 -8.963 30.537 1.00 93.88 89 THR A C 1
ATOM 735 O O . THR A 1 89 ? -28.668 -9.599 30.879 1.00 93.88 89 THR A O 1
ATOM 738 N N . HIS A 1 90 ? -26.549 -9.583 30.144 1.00 93.00 90 HIS A N 1
ATOM 739 C CA . HIS A 1 90 ? -26.419 -11.044 30.116 1.00 93.00 90 HIS A CA 1
ATOM 740 C C . HIS A 1 90 ? -26.525 -11.681 31.516 1.00 93.00 90 HIS A C 1
ATOM 742 O O . HIS A 1 90 ? -27.195 -12.703 31.678 1.00 93.00 90 HIS A O 1
ATOM 748 N N . GLN A 1 91 ? -25.899 -11.094 32.542 1.00 92.31 91 GLN A N 1
ATOM 749 C CA . GLN A 1 91 ? -26.011 -11.576 33.925 1.00 92.31 91 GLN A CA 1
ATOM 750 C C . GLN A 1 91 ? -27.443 -11.453 34.458 1.00 92.31 91 GLN A C 1
ATOM 752 O O . GLN A 1 91 ? -27.963 -12.415 35.020 1.00 92.31 91 GLN A O 1
ATOM 757 N N . GLU A 1 92 ? -28.112 -10.321 34.234 1.00 90.75 92 GLU A N 1
ATOM 758 C CA . GLU A 1 92 ? -29.510 -10.123 34.628 1.00 90.75 92 GLU A CA 1
ATOM 759 C C . GLU A 1 92 ? -30.450 -11.119 33.939 1.00 90.75 92 GLU A C 1
ATOM 761 O O . GLU A 1 92 ? -31.304 -11.711 34.601 1.00 90.75 92 GLU A O 1
ATOM 766 N N . ALA A 1 93 ? -30.279 -11.358 32.635 1.00 89.06 93 ALA A N 1
ATOM 767 C CA . ALA A 1 93 ? -31.039 -12.372 31.905 1.00 89.06 93 ALA A CA 1
ATOM 768 C C . ALA A 1 93 ? -30.796 -13.782 32.473 1.00 89.06 93 ALA A C 1
ATOM 770 O O . AL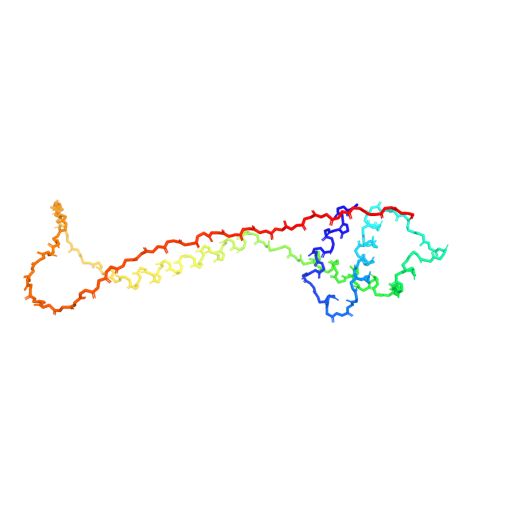A A 1 93 ? -31.742 -14.540 32.685 1.00 89.06 93 ALA A O 1
ATOM 771 N N . LYS A 1 94 ? -29.541 -14.115 32.802 1.00 89.88 94 LYS A N 1
ATOM 772 C CA . LYS A 1 94 ? -29.149 -15.400 33.402 1.00 89.88 94 LYS A CA 1
ATOM 773 C C . LYS A 1 94 ? -29.688 -15.592 34.824 1.00 89.88 94 LYS A C 1
ATOM 775 O O . LYS A 1 94 ? -29.980 -16.724 35.199 1.00 89.88 94 LYS A O 1
ATOM 780 N N . LEU A 1 95 ? -29.829 -14.523 35.609 1.00 86.44 95 LEU A N 1
ATOM 781 C CA . LEU A 1 95 ? -30.455 -14.560 36.936 1.00 86.44 95 LEU A CA 1
ATOM 782 C C . LEU A 1 95 ? -31.980 -14.697 36.833 1.00 86.44 95 LEU A C 1
ATOM 784 O O . LEU A 1 95 ? -32.551 -15.557 37.498 1.00 86.44 95 LEU A O 1
ATOM 788 N N . LYS A 1 96 ? -32.627 -13.933 35.942 1.00 85.06 96 LYS A N 1
ATOM 789 C CA . LYS A 1 96 ? -34.072 -14.035 35.663 1.00 85.06 96 LYS A CA 1
ATOM 790 C C . LYS A 1 96 ? -34.454 -15.439 35.177 1.00 85.06 96 LYS A C 1
ATOM 792 O O . LYS A 1 96 ? -35.385 -16.032 35.709 1.00 85.06 96 LYS A O 1
ATOM 797 N N . ALA A 1 97 ? -33.678 -16.019 34.259 1.00 79.75 97 ALA A N 1
ATOM 798 C CA . ALA A 1 97 ? -33.875 -17.388 33.770 1.00 79.75 97 ALA A CA 1
ATOM 799 C C . ALA A 1 97 ? -33.610 -18.484 34.825 1.00 79.75 97 ALA A C 1
ATOM 801 O O . ALA A 1 97 ? -34.041 -19.619 34.643 1.00 79.75 97 ALA A O 1
ATOM 802 N N . LYS A 1 98 ? -32.909 -18.166 35.924 1.00 79.00 98 LYS A N 1
ATOM 803 C CA . LYS A 1 98 ? -32.647 -19.092 37.039 1.00 79.00 98 LYS A CA 1
ATOM 804 C C . LYS A 1 98 ? -33.706 -19.068 38.147 1.00 79.00 98 LYS A C 1
ATOM 806 O O . LYS A 1 98 ? -33.599 -19.875 39.063 1.00 79.00 98 LYS A O 1
ATOM 811 N N . GLY A 1 99 ? -34.706 -18.187 38.071 1.00 56.16 99 GLY A N 1
ATOM 812 C CA . GLY A 1 99 ? -35.939 -18.306 38.858 1.00 56.16 99 GLY A CA 1
ATOM 813 C C . GLY A 1 99 ? -35.771 -18.341 40.382 1.00 56.16 99 GLY A C 1
ATOM 814 O O . GLY A 1 99 ? -36.441 -19.130 41.042 1.00 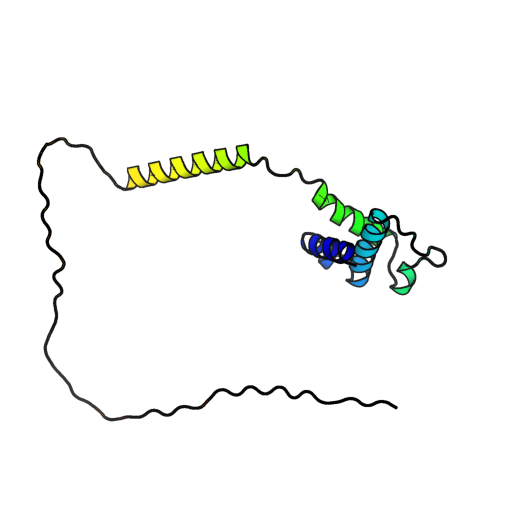56.16 99 GLY A O 1
ATOM 815 N N . ILE A 1 100 ? -34.906 -17.500 40.961 1.00 55.16 100 ILE A N 1
ATOM 816 C CA . ILE A 1 100 ? -34.831 -17.354 42.425 1.00 55.16 100 ILE A CA 1
ATOM 817 C C . ILE A 1 100 ? -35.915 -16.366 42.877 1.00 55.16 100 ILE A C 1
ATOM 819 O O . ILE A 1 100 ? -35.676 -15.163 42.982 1.00 55.16 100 ILE A O 1
ATOM 823 N N . SER A 1 101 ? -37.118 -16.880 43.137 1.00 43.41 101 SER A N 1
ATOM 824 C CA . SER A 1 101 ? -38.150 -16.138 43.867 1.00 43.41 101 SER A CA 1
ATOM 825 C C . SER A 1 101 ? -37.757 -16.017 45.336 1.00 43.41 101 SER A C 1
ATOM 827 O O . SER A 1 101 ? -37.506 -17.021 46.002 1.00 43.41 101 SER A O 1
ATOM 829 N N . ALA A 1 102 ? -37.746 -14.793 45.858 1.00 50.75 102 ALA A N 1
ATOM 830 C CA . ALA A 1 102 ? -37.597 -14.561 47.285 1.00 50.75 102 ALA A CA 1
ATOM 831 C C . ALA A 1 102 ? -38.880 -14.979 48.023 1.00 50.75 102 ALA A C 1
ATOM 833 O O . ALA A 1 102 ? -39.919 -14.336 47.883 1.00 50.75 102 ALA A O 1
ATOM 834 N N . ILE A 1 103 ? -38.793 -16.030 48.838 1.00 45.66 103 ILE A N 1
ATOM 835 C CA . ILE A 1 103 ? -39.727 -16.285 49.936 1.00 45.66 103 ILE A CA 1
ATOM 836 C C . ILE A 1 103 ? -38.891 -16.393 51.208 1.00 45.66 103 ILE A C 1
ATOM 838 O O . ILE A 1 103 ? -37.919 -17.145 51.270 1.00 45.66 103 ILE A O 1
ATOM 842 N N . ASN A 1 104 ? -39.255 -15.595 52.207 1.00 51.16 104 ASN A N 1
ATOM 843 C CA . ASN A 1 104 ? -38.579 -15.558 53.496 1.00 51.16 104 ASN A CA 1
ATOM 844 C C . ASN A 1 104 ? -38.749 -16.899 54.223 1.00 51.16 104 ASN A C 1
ATOM 846 O O . ASN A 1 104 ? -39.879 -17.358 54.372 1.00 51.16 104 ASN A O 1
ATOM 850 N N . ASN A 1 105 ? -37.665 -17.462 54.763 1.00 38.56 105 ASN A N 1
ATOM 851 C CA . ASN A 1 105 ? -37.576 -17.696 56.207 1.00 38.56 105 ASN A CA 1
ATOM 852 C C . ASN A 1 105 ? -36.201 -18.203 56.658 1.00 38.56 105 ASN A C 1
ATOM 854 O O . ASN A 1 105 ? -35.516 -18.969 55.987 1.00 38.56 105 ASN A O 1
ATOM 858 N N . LEU A 1 106 ? -35.852 -17.765 57.864 1.00 49.78 106 LEU A N 1
ATOM 859 C CA . LEU A 1 106 ? -34.788 -18.283 58.711 1.00 49.78 106 LEU A CA 1
ATOM 860 C C . LEU A 1 106 ? -34.894 -19.810 58.871 1.00 49.78 106 LEU A C 1
ATOM 862 O O . LEU A 1 106 ? -35.822 -20.276 59.518 1.00 49.78 106 LEU A O 1
ATOM 866 N N . THR A 1 107 ? -33.893 -20.558 58.403 1.00 37.72 107 THR A N 1
ATOM 867 C CA . THR A 1 107 ? -33.339 -21.696 59.163 1.00 37.72 107 THR A CA 1
ATOM 868 C C . THR A 1 107 ? -31.951 -22.053 58.648 1.00 37.72 107 THR A C 1
ATOM 870 O O . THR A 1 107 ? -31.721 -22.177 57.448 1.00 37.72 107 THR A O 1
ATOM 873 N N . SER A 1 108 ? -31.018 -22.210 59.579 1.00 52.81 108 SER A N 1
ATOM 874 C CA . SER A 1 108 ? -29.722 -22.830 59.342 1.00 52.81 108 SER A CA 1
ATOM 875 C C . SER A 1 108 ? -29.859 -24.325 59.027 1.00 52.81 108 SER A C 1
ATOM 877 O O . SER A 1 108 ? -30.851 -24.949 59.393 1.00 52.81 108 SER A O 1
ATOM 879 N N . LEU A 1 109 ? -28.772 -24.868 58.457 1.00 40.50 109 LEU A N 1
ATOM 880 C CA . LEU A 1 109 ? -28.246 -26.244 58.550 1.00 40.50 109 LEU A CA 1
ATOM 881 C C . LEU A 1 109 ? -28.081 -26.956 57.198 1.00 40.50 109 LEU A C 1
ATOM 883 O O . LEU A 1 109 ? -28.952 -27.683 56.734 1.00 40.50 109 LEU A O 1
ATOM 887 N N . SER A 1 110 ? -26.862 -26.869 56.659 1.00 41.56 110 SER A N 1
ATOM 888 C CA . SER A 1 110 ? -26.219 -28.058 56.085 1.00 41.56 110 SER A CA 1
ATOM 889 C C . SER A 1 110 ? -25.669 -28.900 57.242 1.00 41.56 110 SER A C 1
ATOM 891 O O . SER A 1 110 ? -25.142 -28.333 58.204 1.00 41.56 110 SER A O 1
ATOM 893 N N . PRO A 1 111 ? -25.701 -30.235 57.135 1.00 46.09 111 PRO A N 1
ATOM 894 C CA . PRO A 1 111 ? -24.425 -30.893 56.868 1.00 46.09 111 PRO A CA 1
ATOM 895 C C . PRO A 1 111 ? -24.475 -31.947 55.752 1.00 46.09 111 PRO A C 1
ATOM 897 O O . PRO A 1 111 ? -25.495 -32.551 55.445 1.00 46.09 111 PRO A O 1
ATOM 900 N N . ALA A 1 112 ? -23.295 -32.131 55.167 1.00 41.44 112 ALA A N 1
ATOM 901 C CA . ALA A 1 112 ? -22.911 -33.048 54.103 1.00 41.44 112 ALA A CA 1
ATOM 902 C C . ALA A 1 112 ? -23.640 -34.405 53.997 1.00 41.44 112 ALA A C 1
ATOM 904 O O . ALA A 1 112 ? -23.752 -35.161 54.958 1.00 41.44 112 ALA A O 1
ATOM 905 N N . SER A 1 113 ? -23.911 -34.804 52.753 1.00 42.97 113 SER A N 1
ATOM 906 C CA . SER A 1 113 ? -23.757 -36.195 52.301 1.00 42.97 113 SER A CA 1
ATOM 907 C C . SER A 1 113 ? -23.305 -36.210 50.833 1.00 42.97 113 SER A C 1
ATOM 909 O O . SER A 1 113 ? -23.846 -35.493 49.994 1.00 42.97 113 SER A O 1
ATOM 911 N N . GLN A 1 114 ? -22.242 -36.967 50.546 1.00 54.59 114 GLN A N 1
ATOM 912 C CA . GLN A 1 114 ? -21.671 -37.152 49.203 1.00 54.59 114 GLN A CA 1
ATOM 913 C C . GLN A 1 114 ? -22.214 -38.457 48.555 1.00 54.59 114 GLN A C 1
ATOM 915 O O . GLN A 1 114 ? -23.057 -39.113 49.168 1.00 54.59 114 GLN A O 1
ATOM 920 N N . PRO A 1 115 ? -21.883 -38.792 47.289 1.00 47.03 115 PRO A N 1
ATOM 921 C CA . PRO A 1 115 ? -22.866 -39.346 46.355 1.00 47.03 115 PRO A CA 1
ATOM 922 C C . PRO A 1 115 ? -23.132 -40.850 46.498 1.00 47.03 115 PRO A C 1
ATOM 924 O O . PRO A 1 115 ? -22.226 -41.642 46.754 1.00 47.03 115 PRO A O 1
ATOM 927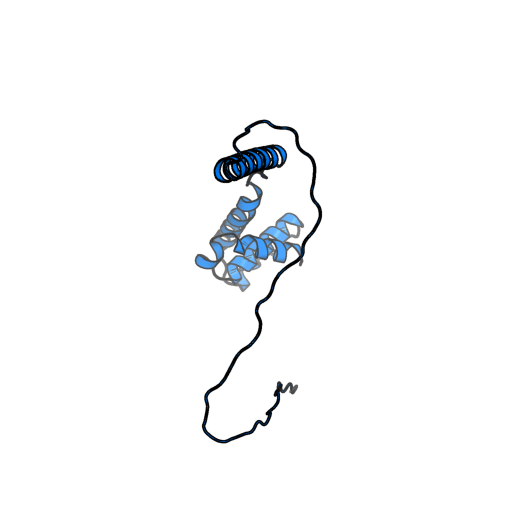 N N . CYS A 1 116 ? -24.366 -41.257 46.189 1.00 35.50 116 CYS A N 1
ATOM 928 C CA . CYS A 1 116 ? -24.725 -42.661 45.994 1.00 35.50 116 CYS A CA 1
ATOM 929 C C . CYS A 1 116 ? -24.572 -43.075 44.522 1.00 35.50 116 CYS A C 1
ATOM 931 O O . CYS A 1 116 ? -25.368 -42.682 43.670 1.00 35.50 116 CYS A O 1
ATOM 933 N N . SER A 1 117 ? -23.587 -43.928 44.243 1.00 48.09 117 SER A N 1
ATOM 934 C CA . SER A 1 117 ? -23.504 -44.715 43.005 1.00 48.09 117 SER A CA 1
ATOM 935 C C . SER A 1 117 ? -24.269 -46.038 43.155 1.00 48.09 117 SER A C 1
ATOM 937 O O . SER A 1 117 ? -24.149 -46.668 44.207 1.00 48.09 117 SER A O 1
ATOM 939 N N . PRO A 1 118 ? -24.953 -46.547 42.115 1.00 47.59 118 PRO A N 1
ATOM 940 C CA . PRO A 1 118 ? -25.323 -47.956 42.014 1.00 47.59 118 PRO A CA 1
ATOM 941 C C . PRO A 1 118 ? -24.322 -48.737 41.143 1.00 47.59 118 PRO A C 1
ATOM 943 O O . PRO A 1 118 ? -23.908 -48.273 40.082 1.00 47.59 118 PRO A O 1
ATOM 946 N N . SER A 1 119 ? -23.947 -49.943 41.579 1.00 36.72 119 SER A N 1
ATOM 947 C CA . SER A 1 119 ? -23.047 -50.860 40.863 1.00 36.72 119 SER A CA 1
ATOM 948 C C . SER A 1 119 ? -23.536 -52.307 40.981 1.00 36.72 119 SER A C 1
ATOM 950 O O . SER A 1 119 ? -23.892 -52.722 42.080 1.00 36.72 119 SER A O 1
ATOM 952 N N . ASN A 1 120 ? -23.460 -53.055 39.867 1.00 35.78 120 ASN A N 1
ATOM 953 C CA . ASN A 1 120 ? -23.719 -54.502 39.700 1.00 35.78 120 ASN A CA 1
ATOM 954 C C . ASN A 1 120 ? -25.148 -54.994 40.039 1.00 35.78 120 ASN A C 1
ATOM 956 O O . ASN A 1 120 ? -25.810 -54.475 40.924 1.00 35.78 120 ASN A O 1
ATOM 960 N N . GLY A 1 121 ? -25.717 -56.026 39.406 1.00 35.53 121 GLY A N 1
ATOM 961 C CA . GLY A 1 121 ? -25.332 -56.921 38.295 1.00 35.53 121 GLY A CA 1
ATOM 962 C C . GLY A 1 121 ? -26.505 -57.912 38.075 1.00 35.53 121 GLY A C 1
ATOM 963 O O . GLY A 1 121 ? -27.361 -58.023 38.947 1.00 35.53 121 GLY A O 1
ATOM 964 N N . THR A 1 122 ? -26.630 -58.708 37.004 1.00 36.31 122 THR A N 1
ATOM 965 C CA . THR A 1 122 ? -25.907 -59.994 36.864 1.00 36.31 122 THR A CA 1
ATOM 966 C C . THR A 1 122 ? -26.399 -60.774 35.614 1.00 36.31 122 THR A C 1
ATOM 968 O O . THR A 1 122 ? -27.582 -61.067 35.523 1.00 36.31 122 THR A O 1
ATOM 971 N N . LYS A 1 123 ? -25.462 -61.182 34.735 1.00 36.03 123 LYS A N 1
ATOM 972 C CA . LYS A 1 123 ? -25.454 -62.338 33.785 1.00 36.03 123 LYS A CA 1
ATOM 973 C C . LYS A 1 123 ? -26.613 -62.588 32.787 1.00 36.03 123 LYS A C 1
ATOM 975 O O . LYS A 1 123 ? -27.677 -63.052 33.175 1.00 36.03 123 LYS A O 1
ATOM 980 N N . ALA A 1 124 ? -26.252 -62.628 31.496 1.00 31.75 124 ALA A N 1
ATOM 981 C CA . ALA A 1 124 ? -26.129 -63.893 30.740 1.00 31.75 124 ALA A CA 1
ATOM 982 C C . ALA A 1 124 ? -25.189 -63.745 29.511 1.00 31.75 124 ALA A C 1
ATOM 984 O O . ALA A 1 124 ? -25.105 -62.682 28.905 1.00 31.75 124 ALA A O 1
ATOM 985 N N . SER A 1 125 ? -24.464 -64.813 29.165 1.00 36.81 125 SER A N 1
ATOM 986 C CA . SER A 1 125 ? -23.619 -65.021 27.957 1.00 36.81 125 SER A CA 1
ATOM 987 C C . SER A 1 125 ? -23.746 -66.523 27.576 1.00 36.81 125 SER A C 1
ATOM 989 O O . SER A 1 125 ? -24.334 -67.236 28.399 1.00 36.81 125 SER A O 1
ATOM 991 N N . PRO A 1 126 ? -23.283 -67.069 26.420 1.00 46.09 126 PRO A N 1
ATOM 992 C CA . PRO A 1 126 ? -22.054 -66.800 25.636 1.00 46.09 126 PRO A CA 1
ATOM 993 C C . PRO A 1 126 ? -22.375 -66.207 24.233 1.00 46.09 126 PRO A C 1
ATOM 995 O O . PRO A 1 126 ? -23.465 -65.663 24.088 1.00 46.09 126 PRO A O 1
ATOM 998 N N . THR A 1 127 ? -21.536 -66.163 23.181 1.00 31.66 127 THR A N 1
ATOM 999 C CA . THR A 1 127 ? -20.165 -66.664 22.838 1.00 31.66 127 THR A CA 1
ATOM 1000 C C . THR A 1 127 ? -19.513 -65.620 21.874 1.00 31.66 127 THR A C 1
ATOM 1002 O O . THR A 1 127 ? -20.089 -64.548 21.719 1.00 31.66 127 THR A O 1
ATOM 1005 N N . ASP A 1 128 ? -18.361 -65.739 21.190 1.00 35.69 128 ASP A N 1
ATOM 1006 C CA . ASP A 1 128 ? -17.301 -66.750 20.982 1.00 35.69 128 ASP A CA 1
ATOM 1007 C C . ASP A 1 128 ? -15.932 -66.029 20.784 1.00 35.69 128 ASP A C 1
ATOM 1009 O O . ASP A 1 128 ? -15.883 -64.838 20.487 1.00 35.69 128 ASP A O 1
ATOM 1013 N N . SER A 1 129 ? -14.836 -66.770 20.966 1.00 33.97 129 SER A N 1
ATOM 1014 C CA . SER A 1 129 ? -13.452 -66.622 20.451 1.00 33.97 129 SER A CA 1
ATOM 1015 C C . SER A 1 129 ? -13.174 -65.583 19.332 1.00 33.97 129 SER A C 1
ATOM 1017 O O . SER A 1 129 ? -13.954 -65.485 18.397 1.00 33.97 129 SER A O 1
ATOM 1019 N N . LYS A 1 130 ? -12.021 -64.892 19.205 1.00 33.81 130 LYS A N 1
ATOM 1020 C CA . LYS A 1 130 ? -10.719 -64.820 19.920 1.00 33.81 130 LYS A CA 1
ATOM 1021 C C . LYS A 1 130 ? -9.975 -63.517 19.499 1.00 33.81 130 LYS A C 1
ATOM 1023 O O . LYS A 1 130 ? -10.125 -63.068 18.370 1.00 33.81 130 LYS A O 1
ATOM 1028 N N . LYS A 1 131 ? -9.158 -62.964 20.414 1.00 30.05 131 LYS A N 1
ATOM 1029 C CA . LYS A 1 131 ? -7.711 -62.597 20.291 1.00 30.05 131 LYS A CA 1
ATOM 1030 C C . LYS A 1 131 ? -7.052 -62.636 18.877 1.00 30.05 131 LYS A C 1
ATOM 1032 O O . LYS A 1 131 ? -7.328 -63.560 18.130 1.00 30.05 131 LYS A O 1
ATOM 1037 N N . GLU A 1 132 ? -6.064 -61.808 18.486 1.00 28.72 132 GLU A N 1
ATOM 1038 C CA . GLU A 1 132 ? -5.228 -60.807 19.190 1.00 28.72 132 GLU A CA 1
ATOM 1039 C C . GLU A 1 132 ? -4.417 -59.933 18.184 1.00 28.72 132 GLU A C 1
ATOM 1041 O O . GLU A 1 132 ? -3.773 -60.466 17.292 1.00 28.72 132 GLU A O 1
ATOM 1046 N N . LYS A 1 133 ? -4.460 -58.600 18.343 1.00 33.12 133 LYS A N 1
ATOM 1047 C CA . LYS A 1 133 ? -3.328 -57.635 18.417 1.00 33.12 133 LYS A CA 1
ATOM 1048 C C . LYS A 1 133 ? -2.000 -57.910 17.652 1.00 33.12 133 LYS A C 1
ATOM 1050 O O . LYS A 1 133 ? -1.269 -58.819 18.032 1.00 33.12 133 LYS A O 1
ATOM 1055 N N . SER A 1 134 ? -1.566 -56.972 16.793 1.00 30.02 134 SER A N 1
ATOM 1056 C CA . SER A 1 134 ? -0.147 -56.537 16.706 1.00 30.02 134 SER A CA 1
ATOM 1057 C C . SER A 1 134 ? 0.076 -55.219 15.935 1.00 30.02 134 SER A C 1
ATOM 1059 O O . SER A 1 134 ? -0.606 -54.898 14.967 1.00 30.02 134 SER A O 1
ATOM 1061 N N . ASP A 1 135 ? 1.049 -54.449 16.417 1.00 35.22 135 ASP A N 1
ATOM 1062 C CA . ASP A 1 135 ? 1.487 -53.115 15.991 1.00 35.22 135 ASP A CA 1
ATOM 1063 C C . ASP A 1 135 ? 2.238 -53.073 14.642 1.00 35.22 135 ASP A C 1
ATOM 1065 O O . ASP A 1 135 ? 3.126 -53.898 14.433 1.00 35.22 135 ASP A O 1
ATOM 1069 N N . ILE A 1 136 ? 2.056 -52.019 13.819 1.00 36.78 136 ILE A N 1
ATOM 1070 C CA . ILE A 1 136 ? 3.109 -51.520 12.896 1.00 36.78 136 ILE A CA 1
ATOM 1071 C C . ILE A 1 136 ? 3.169 -49.974 12.851 1.00 36.78 136 ILE A C 1
ATOM 1073 O O . ILE A 1 136 ? 2.417 -49.310 12.149 1.00 36.78 136 ILE A O 1
ATOM 1077 N N . LYS A 1 137 ? 4.136 -49.449 13.615 1.00 33.25 137 LYS A N 1
ATOM 1078 C CA . LYS A 1 137 ? 5.136 -48.391 13.328 1.00 33.25 137 LYS A CA 1
ATOM 1079 C C . LYS A 1 137 ? 4.831 -47.197 12.392 1.00 33.25 137 LYS A C 1
ATOM 1081 O O . LYS A 1 137 ? 4.504 -47.338 11.220 1.00 33.25 137 LYS A O 1
ATOM 1086 N N . HIS A 1 138 ? 5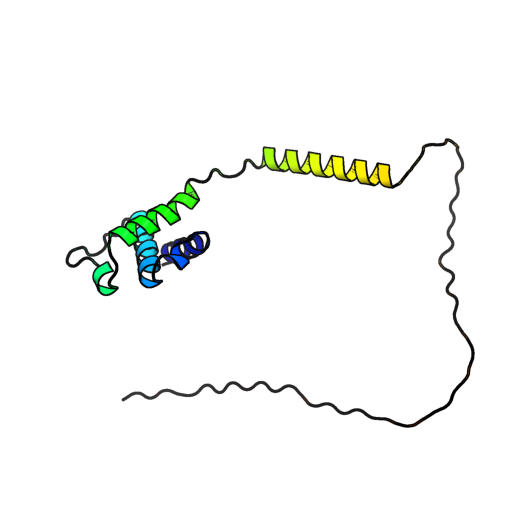.231 -46.023 12.899 1.00 37.34 138 HIS A N 1
ATOM 1087 C CA . HIS A 1 138 ? 5.705 -44.857 12.137 1.00 37.34 138 HIS A CA 1
ATOM 1088 C C . HIS A 1 138 ? 6.617 -45.209 10.948 1.00 37.34 138 HIS A C 1
ATOM 1090 O O . HIS A 1 138 ? 7.490 -46.064 11.081 1.00 37.34 138 HIS A O 1
ATOM 1096 N N . ASN A 1 139 ? 6.558 -44.390 9.890 1.00 32.03 139 ASN A N 1
ATOM 1097 C CA . ASN A 1 139 ? 7.705 -44.126 9.018 1.00 32.03 139 ASN A CA 1
ATOM 1098 C C . ASN A 1 139 ? 7.764 -42.640 8.619 1.00 32.03 139 ASN A C 1
ATOM 1100 O O . ASN A 1 139 ? 6.937 -42.153 7.854 1.00 32.03 139 ASN A O 1
ATOM 1104 N N . ASN A 1 140 ? 8.784 -41.939 9.121 1.00 33.50 140 ASN A N 1
ATOM 1105 C CA . ASN A 1 140 ? 9.369 -40.777 8.446 1.00 33.50 140 ASN A CA 1
ATOM 1106 C C . ASN A 1 140 ? 10.232 -41.291 7.288 1.00 33.50 140 ASN A C 1
ATOM 1108 O O . ASN A 1 140 ? 11.012 -42.204 7.533 1.00 33.50 140 ASN A O 1
ATOM 1112 N N . ILE A 1 141 ? 10.211 -40.645 6.118 1.00 36.12 141 ILE A N 1
ATOM 1113 C CA . ILE A 1 141 ? 11.382 -40.505 5.231 1.00 36.12 141 ILE A CA 1
ATOM 1114 C C . ILE A 1 141 ? 11.227 -39.208 4.420 1.00 36.12 141 ILE A C 1
ATOM 1116 O O . ILE A 1 141 ? 10.305 -39.069 3.623 1.00 36.12 141 ILE A O 1
ATOM 1120 N N . SER A 1 142 ? 12.198 -38.309 4.580 1.00 41.28 142 SER A N 1
ATOM 1121 C CA . SER A 1 142 ? 12.649 -37.401 3.520 1.00 41.28 142 SER A CA 1
ATOM 1122 C C . SER A 1 142 ? 14.034 -37.868 3.074 1.00 41.28 142 SER A C 1
ATOM 1124 O O . SER A 1 142 ? 14.844 -38.202 3.941 1.00 41.28 142 SER A O 1
ATOM 1126 N N . PRO A 1 143 ? 14.376 -37.802 1.780 1.00 49.69 143 PRO A N 1
ATOM 1127 C CA . PRO A 1 143 ? 15.761 -37.776 1.338 1.00 49.69 143 PRO A CA 1
ATOM 1128 C C . PRO A 1 143 ? 16.146 -36.380 0.828 1.00 49.69 143 PRO A C 1
ATOM 1130 O O . PRO A 1 143 ? 15.528 -35.823 -0.075 1.00 49.69 143 PRO A O 1
ATOM 1133 N N . LYS A 1 144 ? 17.219 -35.833 1.399 1.00 40.72 144 LYS A N 1
ATOM 1134 C CA . LYS A 1 144 ? 17.964 -34.676 0.883 1.00 40.72 144 LYS A CA 1
ATOM 1135 C C . LYS A 1 144 ? 19.237 -35.223 0.228 1.00 40.72 144 LYS A C 1
ATOM 1137 O O . LYS A 1 144 ? 19.878 -36.044 0.869 1.00 40.72 144 LYS A O 1
ATOM 1142 N N . PHE A 1 145 ? 19.591 -34.788 -0.984 1.00 36.25 145 PHE A N 1
ATOM 1143 C CA . PHE A 1 145 ? 20.887 -34.929 -1.700 1.00 36.25 145 PHE A CA 1
ATOM 1144 C C . PHE A 1 145 ? 20.659 -34.363 -3.127 1.00 36.25 145 PHE A C 1
ATOM 1146 O O . PHE A 1 145 ? 19.547 -34.483 -3.627 1.00 36.25 145 PHE A O 1
ATOM 1153 N N . LYS A 1 146 ? 21.609 -33.763 -3.855 1.00 39.25 146 LYS A N 1
ATOM 1154 C CA . LYS A 1 146 ? 22.961 -33.260 -3.541 1.00 39.25 146 LYS A CA 1
ATOM 1155 C C . LYS A 1 146 ? 23.349 -32.208 -4.607 1.00 39.25 146 LYS A C 1
ATOM 1157 O O . LYS A 1 146 ? 22.634 -32.053 -5.592 1.00 39.25 146 LYS A O 1
ATOM 1162 N N . GLU A 1 147 ? 24.459 -31.502 -4.412 1.00 38.12 147 GLU A N 1
ATOM 1163 C CA . GLU A 1 147 ? 25.006 -30.528 -5.374 1.00 38.12 147 GLU A CA 1
ATOM 1164 C C . GLU A 1 147 ? 25.434 -31.166 -6.709 1.00 38.12 147 GLU A C 1
ATOM 1166 O O . GLU A 1 147 ? 25.946 -32.287 -6.723 1.00 38.12 147 GLU A O 1
ATOM 1171 N N . LEU A 1 148 ? 25.361 -30.391 -7.797 1.00 48.25 148 LEU A N 1
ATOM 1172 C CA . LEU A 1 148 ? 26.288 -30.492 -8.928 1.00 48.25 148 LEU A CA 1
ATOM 1173 C C . LEU A 1 148 ? 26.707 -29.081 -9.364 1.00 48.25 148 LEU A C 1
ATOM 1175 O O . LEU A 1 148 ? 25.874 -28.298 -9.810 1.00 48.25 148 LEU A O 1
ATOM 1179 N N . ASN A 1 149 ? 28.005 -28.793 -9.254 1.00 38.38 149 ASN A N 1
ATOM 1180 C CA . ASN A 1 149 ? 28.662 -27.701 -9.972 1.00 38.38 149 ASN A CA 1
ATOM 1181 C C . ASN A 1 149 ? 29.248 -28.260 -11.276 1.00 38.38 149 ASN A C 1
ATOM 1183 O O . ASN A 1 149 ? 29.882 -29.320 -11.231 1.00 38.38 149 ASN A O 1
ATOM 1187 N N . HIS A 1 150 ? 29.108 -27.521 -12.375 1.00 53.09 150 HIS A N 1
ATOM 1188 C CA . HIS A 1 150 ? 30.014 -27.479 -13.530 1.00 53.09 150 HIS A CA 1
ATOM 1189 C C . HIS A 1 150 ? 29.966 -26.057 -14.100 1.00 53.09 150 HIS A C 1
ATOM 1191 O O . HIS A 1 150 ? 28.842 -25.507 -14.144 1.00 53.09 150 HIS A O 1
#